Protein AF-Q9CU20-F1 (afdb_monomer_lite)

Foldseek 3Di:
DDDDDDDDDDDDDDDDDDDDDPDDPDDDDDPDPDPDDDPAPPCNCVVVDDADDDDDLVVVLVVVLVVCVVVDDPVVSVVSNVVSVCLNVPVVVVVVVVLVVVCVVPVSHYSVPVVVVVVVVD

InterPro domains:
  IPR000542 Acyltransferase ChoActase/COT/CPT [PS00439] (49-64)
  IPR000542 Acyltransferase ChoActase/COT/CPT [PTHR22589] (33-122)
  IPR039551 Choline/Carnitine o-acyltransferase, domain 1 and 2 [PF00755] (52-121)
  IPR042572 Carnitine o-acyltransferase, N-terminal [G3DSA:1.10.275.20] (32-122)

Radius of gyration: 28.27 Å; chains: 1; bounding box: 60×68×41 Å

Sequence (122 aa):
MMPRLLLRDWPRCPSLVLGAPSRPLSAVSGPAEYLQHSIVPTMHYQDSLPRLPIPKLEDTMKRYLSAQKPLLNDSQFRKTEVLCKDFENGIGKELHAHLLAQDKQNKHTSYISGPWFDMYLT

Secondary structure (DSSP, 8-state):
--PPP--PPPP------------------SS---S---SS-TTTTGGGPPPPPPPPHHHHHHHHHHHHTTTS-HHHHHHHHHHHHHHHHTHHHHHHHHHHHHHHH-TTS-TTHHHHHHHHH-

Organism: Mus musculus (NCBI:txid10090)

pLDDT: mean 84.51, std 22.46, range [37.5, 98.88]

Structure (mmCIF, N/CA/C/O backbone):
data_AF-Q9CU20-F1
#
_entry.id   AF-Q9CU20-F1
#
loop_
_atom_site.group_PDB
_atom_site.id
_atom_site.type_symbol
_atom_site.label_atom_id
_atom_site.label_alt_id
_atom_site.label_comp_id
_atom_site.label_asym_id
_atom_site.label_entity_id
_atom_site.label_seq_id
_atom_site.pdbx_PDB_ins_code
_atom_site.Cartn_x
_atom_site.Cartn_y
_atom_site.Cartn_z
_atom_site.occupancy
_atom_site.B_iso_or_equiv
_atom_site.auth_seq_id
_atom_site.auth_comp_id
_atom_site.auth_asym_id
_atom_site.auth_atom_id
_atom_site.pdbx_PDB_model_num
ATOM 1 N N . MET A 1 1 ? -13.143 -56.208 3.937 1.00 46.19 1 MET A N 1
ATOM 2 C CA . MET A 1 1 ? -12.295 -56.346 2.735 1.00 46.19 1 MET A CA 1
ATOM 3 C C . MET A 1 1 ? -11.887 -54.959 2.267 1.00 46.19 1 MET A C 1
ATOM 5 O O . MET A 1 1 ? -12.730 -54.265 1.731 1.00 46.19 1 MET A O 1
ATOM 9 N N . MET A 1 2 ? -10.644 -54.558 2.541 1.00 37.50 2 MET A N 1
ATOM 10 C CA . MET A 1 2 ? -9.921 -53.407 1.972 1.00 37.50 2 MET A CA 1
ATOM 11 C C . MET A 1 2 ? -8.427 -53.784 2.012 1.00 37.50 2 MET A C 1
ATOM 13 O O . MET A 1 2 ? -8.002 -54.339 3.031 1.00 37.50 2 MET A O 1
ATOM 17 N N . PRO A 1 3 ? -7.637 -53.583 0.943 1.00 44.41 3 PRO A N 1
ATOM 18 C CA . PRO A 1 3 ? -6.261 -54.065 0.897 1.00 44.41 3 PRO A CA 1
ATOM 19 C C . PRO A 1 3 ? -5.317 -53.131 1.671 1.00 44.41 3 PRO A C 1
ATOM 21 O O . PRO A 1 3 ? -5.335 -51.914 1.497 1.00 44.41 3 PRO A O 1
ATOM 24 N N . ARG A 1 4 ? -4.470 -53.722 2.526 1.00 44.19 4 ARG A N 1
ATOM 25 C CA . ARG A 1 4 ? -3.318 -53.062 3.160 1.00 44.19 4 ARG A CA 1
ATOM 26 C C . ARG A 1 4 ? -2.284 -52.727 2.083 1.00 44.19 4 ARG A C 1
ATOM 28 O O . ARG A 1 4 ? -1.767 -53.629 1.430 1.00 44.19 4 ARG A O 1
ATOM 35 N N . LEU A 1 5 ? -1.961 -51.446 1.934 1.00 51.81 5 LEU A N 1
ATOM 36 C CA . LEU A 1 5 ? -0.816 -50.991 1.150 1.00 51.81 5 LEU A CA 1
ATOM 37 C C . LEU A 1 5 ? 0.481 -51.436 1.839 1.00 51.81 5 LEU A C 1
ATOM 39 O O . LEU A 1 5 ? 0.680 -51.203 3.032 1.00 51.81 5 LEU A O 1
ATOM 43 N N . LEU A 1 6 ? 1.334 -52.113 1.073 1.00 49.84 6 LEU A N 1
ATOM 44 C CA . LEU A 1 6 ? 2.658 -52.565 1.482 1.00 49.84 6 LEU A CA 1
ATOM 45 C C . LEU A 1 6 ? 3.579 -51.354 1.667 1.00 49.84 6 LEU A C 1
ATOM 47 O O . LEU A 1 6 ? 3.903 -50.652 0.709 1.00 49.84 6 LEU A O 1
ATOM 51 N N . LEU A 1 7 ? 4.002 -51.141 2.911 1.00 42.06 7 LEU A N 1
ATOM 52 C CA . LEU A 1 7 ? 5.127 -50.289 3.268 1.00 42.06 7 LEU A CA 1
ATOM 53 C C . LEU A 1 7 ? 6.378 -50.918 2.632 1.00 42.06 7 LEU A C 1
ATOM 55 O O . LEU A 1 7 ? 6.781 -52.012 3.015 1.00 42.06 7 LEU A O 1
ATOM 59 N N . ARG A 1 8 ? 6.939 -50.288 1.597 1.00 42.53 8 ARG A N 1
ATOM 60 C CA . ARG A 1 8 ? 8.210 -50.727 1.014 1.00 42.53 8 ARG A CA 1
ATOM 61 C C . ARG A 1 8 ? 9.341 -50.304 1.945 1.00 42.53 8 ARG A C 1
ATOM 63 O O . ARG A 1 8 ? 9.526 -49.113 2.185 1.00 42.53 8 ARG A O 1
ATOM 70 N N . ASP A 1 9 ? 10.065 -51.291 2.453 1.00 40.44 9 ASP A N 1
ATOM 71 C CA . ASP A 1 9 ? 11.256 -51.120 3.273 1.00 40.44 9 ASP A CA 1
ATOM 72 C C . ASP A 1 9 ? 12.336 -50.316 2.535 1.00 40.44 9 ASP A C 1
ATOM 74 O O . ASP A 1 9 ? 12.750 -50.648 1.422 1.00 40.44 9 ASP A O 1
ATOM 78 N N . TRP A 1 10 ? 12.800 -49.246 3.179 1.00 38.22 10 TRP A N 1
ATOM 79 C CA . TRP A 1 10 ? 14.008 -48.518 2.800 1.00 38.22 10 TRP A CA 1
ATOM 80 C C . TRP A 1 10 ? 15.232 -49.318 3.274 1.00 38.22 10 TRP A C 1
ATOM 82 O O . TRP A 1 10 ? 15.262 -49.722 4.443 1.00 38.22 10 TRP A O 1
ATOM 92 N N . PRO A 1 11 ? 16.254 -49.570 2.439 1.00 43.31 11 PRO A N 1
ATOM 93 C CA . PRO A 1 11 ? 17.409 -50.340 2.878 1.00 43.31 11 PRO A CA 1
ATOM 94 C C . PRO A 1 11 ? 18.182 -49.578 3.965 1.00 43.31 11 PRO A C 1
ATOM 96 O O . PRO A 1 11 ? 18.562 -48.419 3.796 1.00 43.31 11 PRO A O 1
ATOM 99 N N . ARG A 1 12 ? 18.419 -50.249 5.099 1.00 41.88 12 ARG A N 1
ATOM 100 C CA . ARG A 1 12 ? 19.328 -49.784 6.156 1.00 41.88 12 ARG A CA 1
ATOM 101 C C . ARG A 1 12 ? 20.727 -49.595 5.572 1.00 41.88 12 ARG A C 1
ATOM 103 O O . ARG A 1 12 ? 21.376 -50.573 5.211 1.00 41.88 12 ARG A O 1
ATOM 110 N N . CYS A 1 13 ? 21.213 -48.359 5.548 1.00 41.66 13 CYS A N 1
ATOM 111 C CA . CYS A 1 13 ? 22.636 -48.090 5.370 1.00 41.66 13 CYS A CA 1
ATOM 112 C C . CYS A 1 13 ? 23.397 -48.531 6.637 1.00 41.66 13 CYS A C 1
ATOM 114 O O . CYS A 1 13 ? 22.961 -48.193 7.742 1.00 41.66 13 CYS A O 1
ATOM 116 N N . PRO A 1 14 ? 24.524 -49.255 6.524 1.00 40.34 14 PRO A N 1
ATOM 117 C CA . PRO A 1 14 ? 25.375 -49.534 7.668 1.00 40.34 14 PRO A CA 1
ATOM 118 C C . PRO A 1 14 ? 26.071 -48.249 8.124 1.00 40.34 14 PRO A C 1
ATOM 120 O O . PRO A 1 14 ? 26.741 -47.568 7.349 1.00 40.34 14 PRO A O 1
ATOM 123 N N . SER A 1 15 ? 25.915 -47.928 9.403 1.00 47.91 15 SER A N 1
ATOM 124 C CA . SER A 1 15 ? 26.654 -46.882 10.100 1.00 47.91 15 SER A CA 1
ATOM 125 C C . SER A 1 15 ? 28.138 -47.252 10.193 1.00 47.91 15 SER A C 1
ATOM 127 O O . SER A 1 15 ? 28.513 -48.100 11.002 1.00 47.91 15 SER A O 1
ATOM 129 N N . LEU A 1 16 ? 28.977 -46.601 9.387 1.00 42.19 16 LEU A N 1
ATOM 130 C CA . LEU A 1 16 ? 30.426 -46.552 9.576 1.00 42.19 16 LEU A CA 1
ATOM 131 C C . LEU A 1 16 ? 30.794 -45.178 10.140 1.00 42.19 16 LEU A C 1
ATOM 133 O O . LEU A 1 16 ? 30.724 -44.163 9.452 1.00 42.19 16 LEU A O 1
ATOM 137 N N . VAL A 1 17 ? 31.164 -45.162 11.419 1.00 49.47 17 VAL A N 1
ATOM 138 C CA . VAL A 1 17 ? 31.822 -44.027 12.069 1.00 49.47 17 VAL A CA 1
ATOM 139 C C . VAL A 1 17 ? 33.255 -43.977 11.542 1.00 49.47 17 VAL A C 1
ATOM 141 O O . VAL A 1 17 ? 34.054 -44.846 11.875 1.00 49.47 17 VAL A O 1
ATOM 144 N N . LEU A 1 18 ? 33.584 -42.984 10.718 1.00 40.62 18 LEU A N 1
ATOM 145 C CA . LEU A 1 18 ? 34.952 -42.662 10.301 1.00 40.62 18 LEU A CA 1
ATOM 146 C C . LEU A 1 18 ? 35.084 -41.134 10.241 1.00 40.62 18 LEU A C 1
ATOM 148 O O . LEU A 1 18 ? 34.202 -40.449 9.729 1.00 40.62 18 LEU A O 1
ATOM 152 N N . GLY A 1 19 ? 36.141 -40.630 10.882 1.00 41.62 19 GLY A N 1
ATOM 153 C CA . GLY A 1 19 ? 36.326 -39.242 11.306 1.00 41.62 19 GLY A CA 1
ATOM 154 C C . GLY A 1 19 ? 36.167 -38.167 10.230 1.00 41.62 19 GLY A C 1
ATOM 155 O O . GLY A 1 19 ? 36.322 -38.407 9.035 1.00 41.62 19 GLY A O 1
ATOM 156 N N . ALA A 1 20 ? 35.876 -36.952 10.699 1.00 55.12 20 ALA A N 1
ATOM 157 C CA . ALA A 1 20 ? 35.801 -35.755 9.875 1.00 55.12 20 ALA A CA 1
ATOM 158 C C . ALA A 1 20 ? 37.113 -35.566 9.090 1.00 55.12 20 ALA A C 1
ATOM 160 O O . ALA A 1 20 ? 38.170 -35.431 9.712 1.00 55.12 20 ALA A O 1
ATOM 161 N N . PRO A 1 21 ? 37.088 -35.532 7.747 1.00 45.16 21 PRO A N 1
ATOM 162 C CA . PRO A 1 21 ? 38.276 -35.200 6.991 1.00 45.16 21 PRO A CA 1
ATOM 163 C C . PRO A 1 21 ? 38.478 -33.684 7.052 1.00 45.16 21 PRO A C 1
ATOM 165 O O . PRO A 1 21 ? 37.739 -32.908 6.443 1.00 45.16 21 PRO A O 1
ATOM 168 N N . SER A 1 22 ? 39.505 -33.265 7.788 1.00 53.59 22 SER A N 1
ATOM 169 C CA . SER A 1 22 ? 40.151 -31.963 7.630 1.00 53.59 22 SER A CA 1
ATOM 170 C C . SER A 1 22 ? 40.530 -31.816 6.157 1.00 53.59 22 SER A C 1
ATOM 172 O O . SER A 1 22 ? 41.400 -32.535 5.670 1.00 53.59 22 SER A O 1
ATOM 174 N N . ARG A 1 23 ? 39.830 -30.954 5.416 1.00 53.31 23 ARG A N 1
ATOM 175 C CA . ARG A 1 23 ? 40.028 -30.797 3.971 1.00 53.31 23 ARG A CA 1
ATOM 176 C C . ARG A 1 23 ? 41.400 -30.145 3.729 1.00 53.31 23 ARG A C 1
ATOM 178 O O . ARG A 1 23 ? 41.569 -28.991 4.122 1.00 53.31 23 ARG A O 1
ATOM 185 N N . PRO A 1 24 ? 42.381 -30.830 3.112 1.00 44.59 24 PRO A N 1
ATOM 186 C CA . PRO A 1 24 ? 43.638 -30.190 2.768 1.00 44.59 24 PRO A CA 1
ATOM 187 C C . PRO A 1 24 ? 43.395 -29.276 1.564 1.00 44.59 24 PRO A C 1
ATOM 189 O O . PRO A 1 24 ? 42.887 -29.721 0.534 1.00 44.59 24 PRO A O 1
ATOM 192 N N . LEU A 1 25 ? 43.745 -27.991 1.688 1.00 53.28 25 LEU A N 1
ATOM 193 C CA . LEU A 1 25 ? 43.953 -27.135 0.522 1.00 53.28 25 LEU A CA 1
ATOM 194 C C . LEU A 1 25 ? 45.157 -27.705 -0.232 1.00 53.28 25 LEU A C 1
ATOM 196 O O . LEU A 1 25 ? 46.295 -27.591 0.218 1.00 53.28 25 LEU A O 1
ATOM 200 N N . SER A 1 26 ? 44.925 -28.368 -1.357 1.00 49.81 26 SER A N 1
ATOM 201 C CA . SER A 1 26 ? 45.992 -28.735 -2.283 1.00 49.81 26 SER A CA 1
ATOM 202 C C . SER A 1 26 ? 45.502 -28.555 -3.707 1.00 49.81 26 SER A C 1
ATOM 204 O O . SER A 1 26 ? 44.419 -29.002 -4.075 1.00 49.81 26 SER A O 1
ATOM 206 N N . ALA A 1 27 ? 46.324 -27.815 -4.444 1.00 53.78 27 ALA A N 1
ATOM 207 C CA . ALA A 1 27 ? 46.109 -27.307 -5.781 1.00 53.78 27 ALA A CA 1
ATOM 208 C C . ALA A 1 27 ? 45.718 -28.410 -6.772 1.00 53.78 27 ALA A C 1
ATOM 210 O O . ALA A 1 27 ? 46.459 -29.378 -6.949 1.00 53.78 27 ALA A O 1
ATOM 211 N N . VAL A 1 28 ? 44.599 -28.215 -7.473 1.00 49.66 28 VAL A N 1
ATOM 212 C CA . VAL A 1 28 ? 44.307 -28.928 -8.715 1.00 49.66 28 VAL A CA 1
ATOM 213 C C . VAL A 1 28 ? 44.108 -27.890 -9.815 1.00 49.66 28 VAL A C 1
ATOM 215 O O . VAL A 1 28 ? 43.231 -27.037 -9.757 1.00 49.66 28 VAL A O 1
ATOM 218 N N . SER A 1 29 ? 44.999 -27.930 -10.799 1.00 59.28 29 SER A N 1
ATOM 219 C CA . SER A 1 29 ? 44.906 -27.148 -12.027 1.00 59.28 29 SER A CA 1
ATOM 220 C C . SER A 1 29 ? 43.939 -27.863 -12.976 1.00 59.28 29 SER A C 1
ATOM 222 O O . SER A 1 29 ? 44.242 -28.956 -13.453 1.00 59.28 29 SER A O 1
ATOM 224 N N . GLY A 1 30 ? 42.760 -27.279 -13.206 1.00 56.97 30 GLY A N 1
ATOM 225 C CA . GLY A 1 30 ? 41.725 -27.733 -14.144 1.00 56.97 30 GLY A CA 1
ATOM 226 C C . GLY A 1 30 ? 40.645 -26.651 -14.308 1.00 56.97 30 GLY A C 1
ATOM 227 O O . GLY A 1 30 ? 40.507 -25.812 -13.417 1.00 56.97 30 GLY A O 1
ATOM 228 N N . PRO A 1 31 ? 39.908 -26.581 -15.436 1.00 55.25 31 PRO A N 1
ATOM 229 C CA . PRO A 1 31 ? 38.994 -25.473 -15.665 1.00 55.25 31 PRO A CA 1
ATOM 230 C C . PRO A 1 31 ? 37.782 -25.591 -14.729 1.00 55.25 31 PRO A C 1
ATOM 232 O O . PRO A 1 31 ? 37.082 -26.600 -14.751 1.00 55.25 31 PRO A O 1
ATOM 235 N N . ALA A 1 32 ? 37.548 -24.509 -13.975 1.00 60.41 32 ALA A N 1
ATOM 236 C CA . ALA A 1 32 ? 36.348 -24.170 -13.204 1.00 60.41 32 ALA A CA 1
ATOM 237 C C . ALA A 1 32 ? 36.151 -24.852 -11.826 1.00 60.41 32 ALA A C 1
ATOM 239 O O . ALA A 1 32 ? 35.365 -25.781 -11.658 1.00 60.41 32 ALA A O 1
ATOM 240 N N . GLU A 1 33 ? 36.788 -24.290 -10.793 1.00 83.38 33 GLU A N 1
ATOM 241 C CA . GLU A 1 33 ? 36.485 -24.533 -9.372 1.00 83.38 33 GLU A CA 1
ATOM 242 C C . GLU A 1 33 ? 35.117 -23.932 -8.961 1.00 83.38 33 GLU A C 1
ATOM 244 O O . GLU A 1 33 ? 35.050 -22.959 -8.211 1.00 83.38 33 GLU A O 1
ATOM 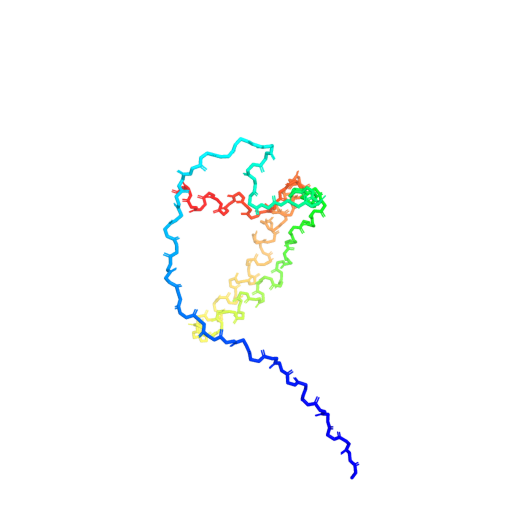249 N N . TYR A 1 34 ? 33.995 -24.482 -9.439 1.00 86.94 34 TYR A N 1
ATOM 250 C CA . TYR A 1 34 ? 32.659 -24.051 -9.000 1.00 86.94 34 TYR A CA 1
ATOM 251 C C . TYR A 1 34 ? 31.969 -25.093 -8.115 1.00 86.94 34 TYR A C 1
ATOM 253 O O . TYR A 1 34 ? 31.967 -26.289 -8.402 1.00 86.94 34 TYR A O 1
ATOM 261 N N . LEU A 1 35 ? 31.322 -24.624 -7.040 1.00 93.12 35 LEU A N 1
ATOM 262 C CA . LEU A 1 35 ? 30.494 -25.464 -6.162 1.00 93.12 35 LEU A CA 1
ATOM 263 C C . LEU A 1 35 ? 29.208 -25.945 -6.851 1.00 93.12 35 LEU A C 1
ATOM 265 O O . LEU A 1 35 ? 28.653 -26.973 -6.468 1.00 93.12 35 LEU A O 1
ATOM 269 N N . GLN A 1 36 ? 28.712 -25.196 -7.838 1.00 92.38 36 GLN A N 1
ATOM 270 C CA . GLN A 1 36 ? 27.466 -25.480 -8.542 1.00 92.38 36 GLN A CA 1
ATOM 271 C C . GLN A 1 36 ? 27.596 -25.163 -10.032 1.00 92.38 36 GLN A C 1
ATOM 273 O O . GLN A 1 36 ? 28.210 -24.170 -10.412 1.00 92.38 36 GLN A O 1
ATOM 278 N N . HIS A 1 37 ? 26.963 -25.997 -10.857 1.00 92.62 37 HIS A N 1
ATOM 279 C CA . HIS A 1 37 ? 26.967 -25.899 -12.316 1.00 92.62 37 HIS A CA 1
ATOM 280 C C . HIS A 1 37 ? 25.520 -25.859 -12.820 1.00 92.62 37 HIS A C 1
ATOM 282 O O . HIS A 1 37 ? 24.980 -26.861 -13.288 1.00 92.62 37 HIS A O 1
ATOM 288 N N . SER A 1 38 ? 24.853 -24.716 -12.641 1.00 95.44 38 SER A N 1
ATOM 289 C CA . SER A 1 38 ? 23.472 -24.547 -13.101 1.00 95.44 38 SER A CA 1
ATOM 290 C C . SER A 1 38 ? 23.417 -24.499 -14.627 1.00 95.44 38 SER A C 1
ATOM 292 O O . SER A 1 38 ? 24.135 -23.722 -15.253 1.00 95.44 38 SER A O 1
ATOM 294 N N . ILE A 1 39 ? 22.529 -25.299 -15.221 1.00 97.38 39 ILE A N 1
ATOM 295 C CA . ILE A 1 39 ? 22.255 -25.270 -16.667 1.00 97.38 39 ILE A CA 1
ATOM 296 C C . ILE A 1 39 ? 21.510 -23.996 -17.090 1.00 97.38 39 ILE A C 1
ATOM 298 O O . ILE A 1 39 ? 21.627 -23.555 -18.229 1.00 97.38 39 ILE A O 1
ATOM 302 N N . VAL A 1 40 ? 20.745 -23.402 -16.169 1.00 97.31 40 VAL A N 1
ATOM 303 C CA . VAL A 1 40 ? 20.044 -22.132 -16.369 1.00 97.31 40 VAL A CA 1
ATOM 304 C C . VAL A 1 40 ? 20.876 -21.023 -15.720 1.00 97.31 40 VAL A C 1
ATOM 306 O O . VAL A 1 40 ? 21.275 -21.190 -14.562 1.00 97.31 40 VAL A O 1
ATOM 309 N N . PRO A 1 41 ? 21.133 -19.889 -16.396 1.00 98.19 41 PRO A N 1
ATOM 310 C CA . PRO A 1 41 ? 21.830 -18.766 -15.777 1.00 98.19 41 PRO A CA 1
ATOM 311 C C . PRO A 1 41 ? 21.154 -18.338 -14.468 1.00 98.19 41 PRO A C 1
ATOM 313 O O . PRO A 1 41 ? 19.932 -18.224 -14.412 1.00 98.19 41 PRO A O 1
ATOM 316 N N . THR A 1 42 ? 21.930 -18.049 -13.422 1.00 97.69 42 THR A N 1
ATOM 317 C CA . THR A 1 42 ? 21.397 -17.709 -12.087 1.00 97.69 42 THR A CA 1
ATOM 318 C C . THR A 1 42 ? 20.370 -16.570 -12.117 1.00 97.69 42 THR A C 1
ATOM 320 O O . THR A 1 42 ? 19.392 -16.592 -11.375 1.00 97.69 42 THR A O 1
ATOM 323 N N . MET A 1 43 ? 20.554 -15.596 -13.013 1.00 98.31 43 MET A N 1
ATOM 324 C CA . MET A 1 43 ? 19.688 -14.418 -13.143 1.00 98.31 43 MET A CA 1
ATOM 325 C C . MET A 1 43 ? 18.626 -14.548 -14.246 1.00 98.31 43 MET A C 1
ATOM 327 O O . MET A 1 43 ? 17.950 -13.574 -14.553 1.00 98.31 43 MET A O 1
ATOM 331 N N . HIS A 1 44 ? 18.449 -15.735 -14.837 1.00 98.38 44 HIS A N 1
ATOM 332 C CA . HIS A 1 44 ? 17.623 -15.935 -16.035 1.00 98.38 44 HIS A CA 1
ATOM 333 C C . HIS A 1 44 ? 16.181 -15.416 -15.909 1.00 98.38 44 HIS A C 1
ATOM 335 O O . HIS A 1 44 ? 15.640 -14.882 -16.869 1.00 98.38 44 HIS A O 1
ATOM 341 N N . TYR A 1 45 ? 15.562 -15.543 -14.733 1.00 98.38 45 TYR A N 1
ATOM 342 C CA . TYR A 1 45 ? 14.163 -15.151 -14.525 1.00 98.38 45 TYR A CA 1
ATOM 343 C C . TYR A 1 45 ? 13.969 -13.725 -14.003 1.00 98.38 45 TYR A C 1
ATOM 345 O O . TYR A 1 45 ? 12.822 -13.299 -13.875 1.00 98.38 45 TYR A O 1
ATOM 353 N N . GLN A 1 46 ? 15.043 -12.990 -13.698 1.00 98.38 46 GLN A N 1
ATOM 354 C CA . GLN A 1 46 ? 14.955 -11.698 -13.004 1.00 98.38 46 GLN A CA 1
ATOM 355 C C . GLN A 1 46 ? 14.126 -10.675 -13.788 1.00 98.38 46 GLN A C 1
ATOM 357 O O . GLN A 1 46 ? 13.235 -10.051 -13.218 1.00 98.38 46 GLN A O 1
ATOM 362 N N . ASP A 1 47 ? 14.325 -10.599 -15.104 1.00 97.56 47 ASP A N 1
ATOM 363 C CA . ASP A 1 47 ? 13.596 -9.670 -15.981 1.00 97.56 47 ASP A CA 1
ATOM 364 C C . ASP A 1 47 ? 12.101 -10.010 -16.117 1.00 97.56 47 ASP A C 1
ATOM 366 O O . ASP A 1 47 ? 11.290 -9.162 -16.486 1.00 97.56 47 ASP A O 1
ATOM 370 N N . SER A 1 48 ? 11.727 -11.259 -15.820 1.00 97.81 48 SER A N 1
ATOM 371 C CA . SER A 1 48 ? 10.354 -11.770 -15.932 1.00 97.81 48 SER A CA 1
ATOM 372 C C . SER A 1 48 ? 9.590 -11.794 -14.606 1.00 97.81 48 SER A C 1
ATOM 374 O O . SER A 1 48 ? 8.441 -12.242 -14.569 1.00 97.81 48 SER A O 1
ATOM 376 N N . LEU A 1 49 ? 10.210 -11.344 -13.510 1.00 98.44 49 LEU A N 1
ATOM 377 C CA . LEU A 1 49 ? 9.557 -11.342 -12.207 1.00 98.44 49 LEU A CA 1
ATOM 378 C C . LEU A 1 49 ? 8.305 -10.450 -12.226 1.00 98.44 49 LEU A C 1
ATOM 380 O O . LEU A 1 49 ? 8.338 -9.326 -12.738 1.00 98.44 49 LEU A O 1
ATOM 384 N N . PRO A 1 50 ? 7.184 -10.920 -11.652 1.00 98.25 50 PRO A N 1
ATOM 385 C CA . PRO A 1 50 ? 5.990 -10.105 -11.548 1.00 98.25 50 PRO A CA 1
ATOM 386 C C . PRO A 1 50 ? 6.227 -8.941 -10.587 1.00 98.25 50 PRO A C 1
ATOM 388 O O . PRO A 1 50 ? 6.967 -9.036 -9.606 1.00 98.25 50 PRO A O 1
ATOM 391 N N . ARG A 1 51 ? 5.531 -7.836 -10.844 1.00 98.00 51 ARG A N 1
ATOM 392 C CA . ARG A 1 51 ? 5.582 -6.661 -9.974 1.00 98.00 51 ARG A CA 1
ATOM 393 C C . ARG A 1 51 ? 4.884 -6.958 -8.650 1.00 98.00 51 ARG A C 1
ATOM 395 O O . ARG A 1 51 ? 3.834 -7.603 -8.630 1.00 98.00 51 ARG A O 1
ATOM 402 N N . LEU A 1 52 ? 5.434 -6.435 -7.558 1.00 98.50 52 LEU A N 1
ATOM 403 C CA . LEU A 1 52 ? 4.808 -6.537 -6.244 1.00 98.50 52 LEU A CA 1
ATOM 404 C C . LEU A 1 52 ? 3.517 -5.693 -6.225 1.00 98.50 52 LEU A C 1
ATOM 406 O O . LEU A 1 52 ? 3.591 -4.485 -6.462 1.00 98.50 52 LEU A O 1
ATOM 410 N N . PRO A 1 53 ? 2.339 -6.285 -5.959 1.00 98.19 53 PRO A N 1
ATOM 411 C CA . PRO A 1 53 ? 1.090 -5.539 -5.976 1.00 98.19 53 PRO A CA 1
ATOM 412 C C . PRO A 1 53 ? 0.960 -4.635 -4.748 1.00 98.19 53 PRO A C 1
ATOM 414 O O . PRO A 1 53 ? 1.275 -5.032 -3.627 1.00 98.19 53 PRO A O 1
ATOM 417 N N . ILE A 1 54 ? 0.406 -3.441 -4.958 1.00 98.69 54 ILE A N 1
ATOM 418 C CA . ILE A 1 54 ? -0.039 -2.563 -3.874 1.00 98.69 54 ILE A CA 1
ATOM 419 C C . ILE A 1 54 ? -1.491 -2.946 -3.530 1.00 98.69 54 ILE A C 1
ATOM 421 O O . ILE A 1 54 ? -2.345 -2.921 -4.422 1.00 98.69 54 ILE A O 1
ATOM 425 N N . PRO A 1 55 ? -1.801 -3.320 -2.275 1.00 98.62 55 PRO A N 1
ATOM 426 C CA . PRO A 1 55 ? -3.160 -3.671 -1.870 1.00 98.62 55 PRO A CA 1
ATOM 427 C C . PRO A 1 55 ? -4.080 -2.450 -1.920 1.00 98.62 55 PRO A C 1
ATOM 429 O O . PRO A 1 55 ? -3.634 -1.317 -1.751 1.00 98.62 55 PRO A O 1
ATOM 432 N N . LYS A 1 56 ? -5.386 -2.675 -2.080 1.00 98.62 56 LYS A N 1
ATOM 433 C CA . LYS A 1 56 ? -6.365 -1.592 -1.954 1.00 98.62 56 LYS A CA 1
ATOM 434 C C . LYS A 1 56 ? -6.295 -0.961 -0.561 1.00 98.62 56 LYS A C 1
ATOM 436 O O . LYS A 1 56 ? -6.101 -1.662 0.439 1.00 98.62 56 LYS A O 1
ATOM 441 N N . LEU A 1 57 ? -6.525 0.350 -0.496 1.00 98.69 57 LEU A N 1
ATOM 442 C CA . LEU A 1 57 ? -6.559 1.077 0.773 1.00 98.69 57 LEU A CA 1
ATOM 443 C C . LEU A 1 57 ? -7.615 0.498 1.732 1.00 98.69 57 LEU A C 1
ATOM 445 O O . LEU A 1 57 ? -7.286 0.221 2.883 1.00 98.69 57 LEU A O 1
ATOM 449 N N . GLU A 1 58 ? -8.819 0.198 1.231 1.00 98.50 58 GLU A N 1
ATOM 450 C CA . GLU A 1 58 ? -9.908 -0.414 2.013 1.00 98.50 58 GLU A CA 1
ATOM 451 C C . GLU A 1 58 ? -9.494 -1.732 2.691 1.00 98.50 58 GLU A C 1
ATOM 453 O O . GLU A 1 58 ? -9.742 -1.955 3.877 1.00 98.50 58 GLU A O 1
ATOM 458 N N . ASP A 1 59 ? -8.817 -2.614 1.955 1.00 98.75 59 ASP A N 1
ATOM 459 C CA . ASP A 1 59 ? -8.402 -3.922 2.461 1.00 98.75 59 ASP A CA 1
ATOM 460 C C . ASP A 1 59 ? -7.276 -3.776 3.483 1.00 98.75 59 ASP A C 1
ATOM 462 O O . ASP A 1 59 ? -7.222 -4.516 4.467 1.00 98.75 59 ASP A O 1
ATOM 466 N N . THR A 1 60 ? -6.401 -2.790 3.279 1.00 98.69 60 THR A N 1
ATOM 467 C CA . THR A 1 60 ? -5.328 -2.450 4.217 1.00 98.69 60 THR A CA 1
ATOM 468 C C . THR A 1 60 ? -5.904 -1.944 5.538 1.00 98.69 60 THR A C 1
ATOM 470 O O . THR A 1 60 ? -5.499 -2.426 6.596 1.00 98.69 60 THR A O 1
ATOM 473 N N . MET A 1 61 ? -6.902 -1.053 5.500 1.00 98.75 61 MET A N 1
ATOM 474 C CA . MET A 1 61 ? -7.573 -0.551 6.706 1.00 98.75 61 MET A CA 1
ATOM 475 C C . MET A 1 61 ? -8.314 -1.664 7.456 1.00 98.75 61 MET A C 1
ATOM 477 O O . MET A 1 61 ? -8.159 -1.799 8.671 1.00 98.75 61 MET A O 1
ATOM 481 N N . LYS A 1 62 ? -9.046 -2.532 6.742 1.00 98.69 62 LYS A N 1
ATOM 482 C CA . LYS A 1 62 ? -9.735 -3.693 7.338 1.00 98.69 62 LYS A CA 1
ATOM 483 C C . LYS A 1 62 ? -8.759 -4.648 8.032 1.00 98.69 62 LYS A C 1
ATOM 485 O O . LYS A 1 62 ? -9.017 -5.092 9.155 1.00 98.69 62 LYS A O 1
ATOM 490 N N . ARG A 1 63 ? -7.630 -4.968 7.388 1.00 98.88 63 ARG A N 1
ATOM 491 C CA . ARG A 1 63 ? -6.592 -5.844 7.962 1.00 98.88 63 ARG A CA 1
ATOM 492 C C . ARG A 1 63 ? -5.917 -5.203 9.170 1.00 98.88 63 ARG A C 1
ATOM 494 O O . ARG A 1 63 ? -5.724 -5.887 10.171 1.00 98.88 63 ARG A O 1
ATOM 501 N N . TYR A 1 64 ? -5.628 -3.903 9.104 1.00 98.81 64 TYR A N 1
ATOM 502 C CA . TYR A 1 64 ? -5.076 -3.149 10.227 1.00 98.81 64 TYR A CA 1
ATOM 503 C C . TYR A 1 64 ? -6.007 -3.189 11.445 1.00 98.81 64 TYR A C 1
ATOM 505 O O . TYR A 1 64 ? -5.586 -3.604 12.521 1.00 98.81 64 TYR A O 1
ATOM 513 N N . LEU A 1 65 ? -7.293 -2.866 11.273 1.00 98.75 65 LEU A N 1
ATOM 514 C CA . LEU A 1 65 ? -8.271 -2.943 12.364 1.00 98.75 65 LEU A CA 1
ATOM 515 C C . LEU A 1 65 ? -8.403 -4.370 12.914 1.00 98.75 65 LEU A C 1
ATOM 517 O O . LEU A 1 65 ? -8.462 -4.563 14.125 1.00 98.75 65 LEU A O 1
ATOM 521 N N . SER A 1 66 ? -8.378 -5.387 12.050 1.00 98.69 66 SER A N 1
ATOM 522 C CA . SER A 1 66 ? -8.420 -6.789 12.490 1.00 98.69 66 SER A CA 1
ATOM 523 C C . SER A 1 66 ? -7.221 -7.156 13.373 1.00 98.69 66 SER A C 1
ATOM 525 O O . SER A 1 66 ? -7.397 -7.834 14.382 1.00 98.69 66 SER A O 1
ATOM 527 N N . ALA A 1 67 ? -6.023 -6.668 13.034 1.00 98.69 67 ALA A N 1
ATOM 528 C CA . ALA A 1 67 ? -4.809 -6.870 13.824 1.00 98.69 67 ALA A CA 1
ATOM 529 C C . ALA A 1 67 ? -4.818 -6.099 15.155 1.00 98.69 67 ALA A C 1
ATOM 531 O O . ALA A 1 67 ? -4.245 -6.569 16.133 1.00 98.69 67 ALA A O 1
ATOM 532 N N . GLN A 1 68 ? -5.490 -4.945 15.212 1.00 98.69 68 GLN A N 1
ATOM 533 C CA . GLN A 1 68 ? -5.601 -4.134 16.429 1.00 98.69 68 GLN A CA 1
ATOM 534 C C . GLN A 1 68 ? -6.647 -4.655 17.418 1.00 98.69 68 GLN A C 1
ATOM 536 O O . GLN A 1 68 ? -6.526 -4.447 18.623 1.00 98.69 68 GLN A O 1
ATOM 541 N N . LYS A 1 69 ? -7.676 -5.355 16.931 1.00 97.31 69 LYS A N 1
ATOM 542 C CA . LYS A 1 69 ? -8.788 -5.849 17.752 1.00 97.31 69 LYS A CA 1
ATOM 543 C C . LYS A 1 69 ? -8.375 -6.653 19.003 1.00 97.31 69 LYS A C 1
ATOM 545 O O . LYS A 1 69 ? -8.978 -6.410 20.041 1.00 97.31 69 LYS A O 1
ATOM 550 N N . PRO A 1 70 ? -7.388 -7.574 18.970 1.00 98.44 70 PRO A N 1
ATOM 551 C CA . PRO A 1 70 ? -6.947 -8.279 20.179 1.00 98.44 70 PRO A CA 1
ATOM 552 C C . PRO A 1 70 ? -6.044 -7.446 21.105 1.00 98.44 70 PRO A C 1
ATOM 554 O O . PRO A 1 70 ? -5.749 -7.890 22.210 1.00 98.44 70 PRO A O 1
ATOM 557 N N . LEU A 1 71 ? -5.571 -6.277 20.662 1.00 98.62 71 LEU A N 1
ATOM 558 C CA . LEU A 1 71 ? -4.602 -5.448 21.389 1.00 98.62 71 LEU A CA 1
ATOM 559 C C . LEU A 1 71 ? -5.264 -4.298 22.156 1.00 98.62 71 LEU A C 1
ATOM 561 O O . LEU A 1 71 ? -4.707 -3.805 23.135 1.00 98.62 71 LEU A O 1
ATOM 565 N N . LEU A 1 72 ? -6.434 -3.853 21.696 1.00 98.56 72 LEU A N 1
ATOM 566 C CA . LEU A 1 72 ? -7.109 -2.655 22.183 1.00 98.56 72 LEU A CA 1
ATOM 567 C C . LEU A 1 72 ? -8.378 -3.005 22.960 1.00 98.56 72 LEU A C 1
ATOM 569 O O . LEU A 1 72 ? -9.115 -3.916 22.594 1.00 98.56 72 LEU A O 1
ATOM 573 N N . ASN A 1 73 ? -8.683 -2.219 23.993 1.00 98.44 73 ASN A N 1
ATOM 574 C CA . ASN A 1 73 ? -10.016 -2.256 24.598 1.00 98.44 73 ASN A CA 1
ATOM 575 C C . ASN A 1 73 ? -11.056 -1.546 23.710 1.00 98.44 73 ASN A C 1
ATOM 577 O O . ASN A 1 73 ? -10.706 -0.791 22.802 1.00 98.44 73 ASN A O 1
ATOM 581 N N . ASP A 1 74 ? -12.344 -1.729 24.007 1.00 98.31 74 ASP A N 1
ATOM 582 C CA . ASP A 1 74 ? -13.447 -1.220 23.177 1.00 98.31 74 ASP A CA 1
ATOM 583 C C . ASP A 1 74 ? -13.398 0.295 22.925 1.00 98.31 74 ASP A C 1
ATOM 585 O O . ASP A 1 74 ? -13.682 0.757 21.819 1.00 98.31 74 ASP A O 1
ATOM 589 N N . SER A 1 75 ? -13.034 1.088 23.938 1.00 98.44 75 SER A N 1
ATOM 590 C CA . SER A 1 75 ? -12.952 2.550 23.815 1.00 98.44 75 SER A CA 1
ATOM 591 C C . SER A 1 75 ? -11.810 2.968 22.889 1.00 98.44 75 SER A C 1
ATOM 593 O O . SER A 1 75 ? -11.987 3.826 22.023 1.00 98.44 75 SER A O 1
ATOM 595 N N . GLN A 1 76 ? -10.644 2.332 23.031 1.00 98.69 76 GLN A N 1
ATOM 596 C CA . GLN A 1 76 ? -9.496 2.549 22.152 1.00 98.69 76 GLN A CA 1
ATOM 597 C C . GLN A 1 76 ? -9.807 2.106 20.722 1.00 98.69 76 GLN A C 1
ATOM 599 O O . GLN A 1 76 ? -9.589 2.876 19.792 1.00 98.69 76 GLN A O 1
ATOM 604 N N . PHE A 1 77 ? -10.390 0.918 20.551 1.00 98.75 77 PHE A N 1
ATOM 605 C CA . PHE A 1 77 ? -10.725 0.378 19.239 1.00 98.75 77 PHE A CA 1
ATOM 606 C C . PHE A 1 77 ? -11.707 1.275 18.477 1.00 98.75 77 PHE A C 1
ATOM 608 O O . PHE A 1 77 ? -11.469 1.578 17.312 1.00 98.75 77 PHE A O 1
ATOM 615 N N . ARG A 1 78 ? -12.766 1.776 19.133 1.00 98.69 78 ARG A N 1
ATOM 616 C CA . ARG A 1 78 ? -13.717 2.720 18.512 1.00 98.69 78 ARG A CA 1
ATOM 617 C C . ARG A 1 78 ? -13.036 4.003 18.041 1.00 98.69 78 ARG A C 1
ATOM 619 O O . ARG A 1 78 ? -13.335 4.486 16.954 1.00 98.69 78 ARG A O 1
ATOM 626 N N . LYS A 1 79 ? -12.105 4.548 18.832 1.00 98.69 79 LYS A N 1
ATOM 627 C CA . LYS A 1 79 ? -11.311 5.718 18.420 1.00 98.69 79 LYS A CA 1
ATOM 628 C C . LYS A 1 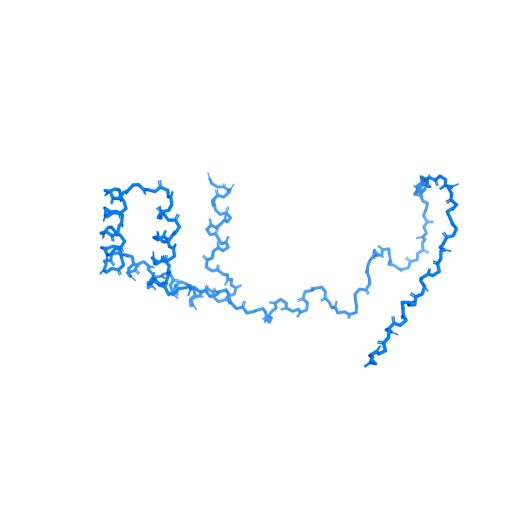79 ? -10.448 5.392 17.201 1.00 98.69 79 LYS A C 1
ATOM 630 O O . LYS A 1 79 ? -10.437 6.161 16.247 1.00 98.69 79 LYS A O 1
ATOM 635 N N . THR A 1 80 ? -9.769 4.246 17.207 1.00 98.75 80 THR A N 1
ATOM 636 C CA . THR A 1 80 ? -8.965 3.781 16.069 1.00 98.75 80 THR A CA 1
ATOM 637 C C . THR A 1 80 ? -9.815 3.572 14.816 1.00 98.75 80 THR A C 1
ATOM 639 O O . THR A 1 80 ? -9.382 3.941 13.732 1.00 98.75 80 THR A O 1
ATOM 642 N N . GLU A 1 81 ? -11.033 3.046 14.945 1.00 98.62 81 GLU A N 1
ATOM 643 C CA . GLU A 1 81 ? -11.949 2.860 13.817 1.00 98.62 81 GLU A CA 1
ATOM 644 C C . GLU A 1 81 ? -12.331 4.193 13.158 1.00 98.62 81 GLU A C 1
ATOM 646 O O . GLU A 1 81 ? -12.318 4.289 11.931 1.00 98.62 81 GLU A O 1
ATOM 651 N N . VAL A 1 82 ? -12.626 5.226 13.956 1.00 98.69 82 VAL A N 1
ATOM 652 C CA . VAL A 1 82 ? -12.902 6.579 13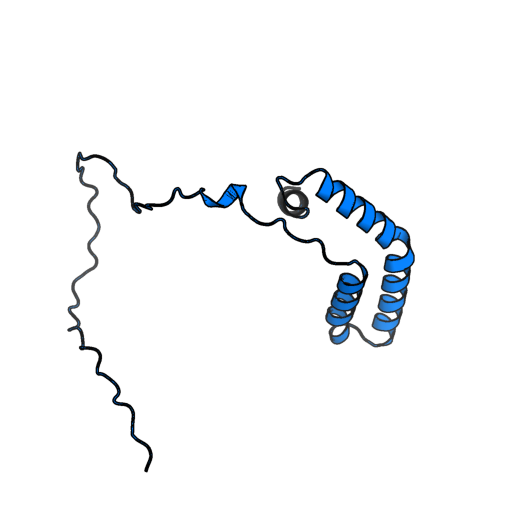.443 1.00 98.69 82 VAL A CA 1
ATOM 653 C C . VAL A 1 82 ? -11.683 7.126 12.701 1.00 98.69 82 VAL A C 1
ATOM 655 O O . VAL A 1 82 ? -11.811 7.531 11.552 1.00 98.69 82 VAL A O 1
ATOM 658 N N . LEU A 1 83 ? -10.487 7.027 13.294 1.00 98.69 83 LEU A N 1
ATOM 659 C CA . LEU A 1 83 ? -9.246 7.469 12.648 1.00 98.69 83 LEU A CA 1
ATOM 660 C C . LEU A 1 83 ? -8.978 6.740 11.325 1.00 98.69 83 LEU A C 1
ATOM 662 O O . LEU A 1 83 ? -8.564 7.367 10.354 1.00 98.69 83 LEU A O 1
ATOM 666 N N . CYS A 1 84 ? -9.227 5.429 11.259 1.00 98.56 84 CYS A N 1
ATOM 667 C CA . CYS A 1 84 ? -9.090 4.668 10.018 1.00 98.56 84 CYS A CA 1
ATOM 668 C C . CYS A 1 84 ? -10.081 5.134 8.948 1.00 98.56 84 CYS A C 1
ATOM 670 O O . CYS A 1 84 ? -9.684 5.274 7.795 1.00 98.56 84 CYS A O 1
ATOM 672 N N . LYS A 1 85 ? -11.340 5.411 9.315 1.00 98.62 85 LYS A N 1
ATOM 673 C CA . LYS A 1 85 ? -12.347 5.938 8.379 1.00 98.62 85 LYS A CA 1
ATOM 674 C C . LYS A 1 85 ? -11.983 7.333 7.880 1.00 98.62 85 LYS A C 1
ATOM 676 O O . LYS A 1 85 ? -12.103 7.588 6.683 1.00 98.62 85 LYS A O 1
ATOM 681 N N . ASP A 1 86 ? -11.519 8.209 8.762 1.00 98.69 86 ASP A N 1
ATOM 682 C CA . ASP A 1 86 ? -11.100 9.564 8.396 1.00 98.69 86 ASP A CA 1
ATOM 683 C C . ASP A 1 86 ? -9.855 9.531 7.499 1.00 98.69 86 ASP A C 1
ATOM 685 O O . ASP A 1 86 ? -9.778 10.254 6.508 1.00 98.69 86 ASP A O 1
ATOM 689 N N . PHE A 1 87 ? -8.901 8.638 7.784 1.00 98.81 87 PHE A N 1
ATOM 690 C CA . PHE A 1 87 ? -7.725 8.433 6.941 1.00 98.81 87 PHE A CA 1
ATOM 691 C C . PHE A 1 87 ? -8.100 7.876 5.562 1.00 98.81 87 PHE A C 1
ATOM 693 O O . PHE A 1 87 ? -7.650 8.407 4.549 1.00 98.81 87 PHE A O 1
ATOM 700 N N . GLU A 1 88 ? -8.946 6.843 5.509 1.00 98.44 88 GLU A N 1
ATOM 701 C CA . GLU A 1 88 ? -9.392 6.209 4.263 1.00 98.44 88 GLU A CA 1
ATOM 702 C C . GLU A 1 88 ? -10.147 7.179 3.346 1.00 98.44 88 GLU A C 1
ATOM 704 O O . GLU A 1 88 ? -9.965 7.142 2.129 1.00 98.44 88 GLU A O 1
ATOM 709 N N . ASN A 1 89 ? -10.968 8.062 3.922 1.00 97.94 89 ASN A N 1
ATOM 710 C CA . ASN A 1 89 ? -11.771 9.029 3.170 1.00 97.94 89 ASN A CA 1
ATOM 711 C C . ASN A 1 89 ? -11.089 10.393 2.976 1.00 97.94 89 ASN A C 1
ATOM 713 O O . ASN A 1 89 ? -11.581 11.203 2.191 1.00 97.94 89 ASN A O 1
ATOM 717 N N . GLY A 1 90 ? -9.977 10.644 3.667 1.00 98.12 90 GLY A N 1
ATOM 718 C CA . GLY A 1 90 ? -9.212 11.886 3.613 1.00 98.12 90 GLY A CA 1
ATOM 719 C C . GLY A 1 90 ? -7.814 11.683 3.034 1.00 98.12 90 GLY A C 1
ATOM 720 O O . GLY A 1 90 ? -7.640 11.134 1.945 1.00 98.12 90 GLY A O 1
ATOM 721 N N . ILE A 1 91 ? -6.800 12.120 3.786 1.00 98.56 91 ILE A N 1
ATOM 722 C CA . ILE A 1 91 ? -5.398 12.168 3.340 1.00 98.56 91 ILE A CA 1
ATOM 723 C C . ILE A 1 91 ? -4.840 10.806 2.899 1.00 98.56 91 ILE A C 1
ATOM 725 O O . ILE A 1 91 ? -4.016 10.737 1.989 1.00 98.56 91 ILE A O 1
ATOM 729 N N . GLY A 1 92 ? -5.305 9.700 3.484 1.00 98.69 92 GLY A N 1
ATOM 730 C CA . GLY A 1 92 ? -4.857 8.360 3.110 1.00 98.69 92 GLY A CA 1
ATOM 731 C C . GLY A 1 92 ? -5.196 8.003 1.665 1.00 98.69 92 GLY A C 1
ATOM 732 O O . GLY A 1 92 ? -4.400 7.342 0.997 1.00 98.69 92 GLY A O 1
ATOM 733 N N . LYS A 1 93 ? -6.326 8.495 1.143 1.00 98.56 93 LYS A N 1
ATOM 734 C CA . LYS A 1 93 ? -6.716 8.318 -0.262 1.00 98.56 93 LYS A CA 1
ATOM 735 C C . LYS A 1 93 ? -5.766 9.038 -1.214 1.00 98.56 93 LYS A C 1
ATOM 737 O O . LYS A 1 93 ? -5.373 8.466 -2.231 1.00 98.56 93 LYS A O 1
ATOM 742 N N . GLU A 1 94 ? -5.386 10.268 -0.880 1.00 98.75 94 GLU A N 1
ATOM 743 C CA . GLU A 1 94 ? -4.444 11.071 -1.666 1.00 98.75 94 GLU A CA 1
ATOM 744 C C . GLU A 1 94 ? -3.053 10.433 -1.657 1.00 98.75 94 GLU A C 1
ATOM 746 O O . GLU A 1 94 ? -2.479 10.176 -2.716 1.00 98.75 94 GLU A O 1
ATOM 751 N N . LEU A 1 95 ? -2.548 10.064 -0.475 1.00 98.81 95 LEU A N 1
ATOM 752 C CA . LEU A 1 95 ? -1.266 9.372 -0.329 1.00 98.81 95 LEU A CA 1
ATOM 753 C C . LEU A 1 95 ? -1.241 8.045 -1.097 1.00 98.81 95 LEU A C 1
ATOM 755 O O . LEU A 1 95 ? -0.258 7.739 -1.770 1.00 98.81 95 LEU A O 1
ATOM 759 N N . HIS A 1 96 ? -2.327 7.271 -1.055 1.00 98.75 96 HIS A N 1
ATOM 760 C CA . HIS A 1 96 ? -2.431 6.030 -1.819 1.00 98.75 96 HIS A CA 1
ATOM 761 C C . HIS A 1 96 ? -2.416 6.279 -3.336 1.00 98.75 96 HIS A C 1
ATOM 763 O O . HIS A 1 96 ? -1.777 5.532 -4.077 1.00 98.75 96 HIS A O 1
ATOM 769 N N . ALA A 1 97 ? -3.061 7.348 -3.815 1.00 98.69 97 ALA A N 1
ATOM 770 C CA . ALA A 1 97 ? -3.002 7.736 -5.222 1.00 98.69 97 ALA A CA 1
ATOM 771 C C . ALA A 1 97 ? -1.577 8.131 -5.649 1.00 98.69 97 ALA A C 1
ATOM 773 O O . ALA A 1 97 ? -1.117 7.698 -6.710 1.00 98.69 97 ALA A O 1
ATOM 774 N N . HIS A 1 98 ? -0.857 8.881 -4.810 1.00 98.75 98 HIS A N 1
ATOM 775 C CA . HIS A 1 98 ? 0.552 9.208 -5.038 1.00 98.75 98 HIS A CA 1
ATOM 776 C C . HIS A 1 98 ? 1.440 7.960 -5.047 1.00 98.75 98 HIS A C 1
ATOM 778 O O . HIS A 1 98 ? 2.246 7.803 -5.963 1.00 98.75 98 HIS A O 1
ATOM 784 N N . LEU A 1 99 ? 1.239 7.032 -4.106 1.00 98.75 99 LEU A N 1
ATOM 785 C CA . LEU A 1 99 ? 1.958 5.757 -4.056 1.00 98.75 99 LEU A CA 1
ATOM 786 C C . LEU A 1 99 ? 1.762 4.948 -5.349 1.00 98.75 99 LEU A C 1
ATOM 788 O O . LEU A 1 99 ? 2.728 4.467 -5.938 1.00 98.75 99 LEU A O 1
ATOM 792 N N . LEU A 1 100 ? 0.521 4.842 -5.835 1.00 98.62 100 LEU A N 1
ATOM 793 C CA . LEU A 1 100 ? 0.212 4.165 -7.098 1.00 98.62 100 LEU A CA 1
ATOM 794 C C . LEU A 1 100 ? 0.831 4.876 -8.310 1.00 98.62 100 LEU A C 1
ATOM 796 O O . LEU A 1 100 ? 1.257 4.217 -9.259 1.00 98.62 100 LEU A O 1
ATOM 800 N N . ALA A 1 101 ? 0.860 6.210 -8.318 1.00 98.69 101 ALA A N 1
ATOM 801 C CA . ALA A 1 101 ? 1.496 6.979 -9.384 1.00 98.69 101 ALA A CA 1
ATOM 802 C C . ALA A 1 101 ? 3.018 6.761 -9.401 1.00 98.69 101 ALA A C 1
ATOM 804 O O . ALA A 1 101 ? 3.579 6.490 -10.463 1.00 98.69 101 ALA A O 1
ATOM 805 N N . GLN A 1 102 ? 3.665 6.798 -8.235 1.00 98.56 102 GLN A N 1
ATOM 806 C CA . GLN A 1 102 ? 5.093 6.525 -8.084 1.00 98.56 102 GLN A CA 1
ATOM 807 C C . GLN A 1 102 ? 5.442 5.093 -8.507 1.00 98.56 102 GLN A C 1
ATOM 809 O O . GLN A 1 102 ? 6.411 4.891 -9.238 1.00 98.56 102 GLN A O 1
ATOM 814 N N . ASP A 1 103 ? 4.632 4.104 -8.126 1.00 98.44 103 ASP A N 1
ATOM 815 C CA . ASP A 1 103 ? 4.800 2.717 -8.565 1.00 98.44 103 ASP A CA 1
ATOM 816 C C . ASP A 1 103 ? 4.711 2.590 -10.094 1.00 98.44 103 ASP A C 1
ATOM 818 O O . ASP A 1 103 ? 5.569 1.975 -10.727 1.00 98.44 103 ASP A O 1
ATOM 822 N N . LYS A 1 104 ? 3.725 3.242 -10.725 1.00 98.31 104 LYS A N 1
ATOM 823 C CA . LYS A 1 104 ? 3.576 3.243 -12.191 1.00 98.31 104 LYS A CA 1
ATOM 824 C C . LYS A 1 104 ? 4.763 3.876 -12.917 1.00 98.31 104 LYS A C 1
ATOM 826 O O . LYS A 1 104 ? 5.047 3.464 -14.043 1.00 98.31 104 LYS A O 1
ATOM 831 N N . GLN A 1 105 ? 5.418 4.862 -12.307 1.00 98.44 105 GLN A N 1
ATOM 832 C CA . GLN A 1 105 ? 6.615 5.510 -12.847 1.00 98.44 105 GLN A CA 1
ATOM 833 C C . GLN A 1 105 ? 7.873 4.641 -12.668 1.00 98.44 105 GLN A C 1
ATOM 835 O O . GLN A 1 105 ? 8.755 4.666 -13.521 1.00 98.44 105 GLN A O 1
ATOM 840 N N . ASN A 1 106 ? 7.931 3.811 -11.621 1.00 98.12 106 ASN A N 1
ATOM 841 C CA . ASN A 1 106 ? 9.110 3.024 -11.242 1.00 98.12 106 ASN A CA 1
ATOM 842 C C . ASN A 1 106 ? 8.881 1.512 -11.408 1.00 98.12 106 ASN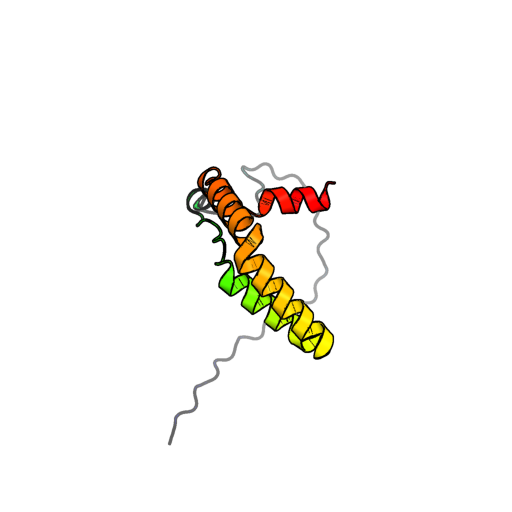 A C 1
ATOM 844 O O . ASN A 1 106 ? 8.961 0.734 -10.460 1.00 98.12 106 ASN A O 1
ATOM 848 N N . LYS A 1 107 ? 8.600 1.065 -12.640 1.00 97.31 107 LYS A N 1
ATOM 849 C CA . LYS A 1 107 ? 8.221 -0.339 -12.912 1.00 97.31 107 LYS A CA 1
ATOM 850 C C . LYS A 1 107 ? 9.343 -1.368 -12.757 1.00 97.31 107 LYS A C 1
ATOM 852 O O . LYS A 1 107 ? 9.035 -2.548 -12.634 1.00 97.31 107 LYS A O 1
ATOM 857 N N . HIS A 1 108 ? 10.597 -0.924 -12.786 1.00 97.50 108 HIS A N 1
ATOM 858 C CA . HIS A 1 108 ? 11.796 -1.762 -12.686 1.00 97.50 108 HIS A CA 1
ATOM 859 C C . HIS A 1 108 ? 12.140 -2.160 -11.237 1.00 97.50 108 HIS A C 1
ATOM 861 O O . HIS A 1 108 ? 13.105 -2.881 -11.011 1.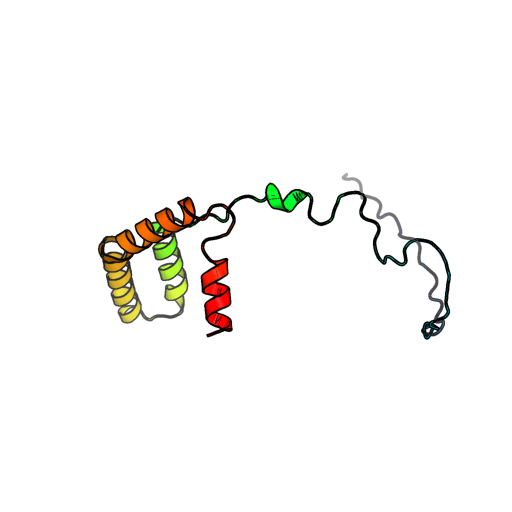00 97.50 108 HIS A O 1
ATOM 867 N N . THR A 1 109 ? 11.381 -1.672 -10.254 1.00 98.00 109 THR A N 1
ATOM 868 C CA . THR A 1 109 ? 11.555 -1.969 -8.829 1.00 98.00 109 THR A CA 1
ATOM 869 C C . THR A 1 109 ? 10.189 -2.165 -8.160 1.00 98.00 109 THR A C 1
ATOM 871 O O . THR A 1 109 ? 9.147 -2.162 -8.822 1.00 98.00 109 THR A O 1
ATOM 874 N N . SER A 1 110 ? 10.183 -2.364 -6.843 1.00 98.31 110 SER A N 1
ATOM 875 C CA . SER A 1 110 ? 8.970 -2.430 -6.026 1.00 98.31 110 SER A CA 1
ATOM 876 C C . SER A 1 110 ? 8.812 -1.175 -5.170 1.00 98.31 110 SER A C 1
ATOM 878 O O . SER A 1 110 ? 9.799 -0.562 -4.762 1.00 98.31 110 SER A O 1
ATOM 880 N N . TYR A 1 111 ? 7.564 -0.828 -4.844 1.00 98.44 111 TYR A N 1
ATOM 881 C CA . TYR A 1 111 ? 7.234 0.355 -4.040 1.00 98.44 111 TYR A CA 1
ATOM 882 C C . TYR A 1 111 ? 7.891 0.374 -2.646 1.00 98.44 111 TYR A C 1
ATOM 884 O O . TYR A 1 111 ? 8.003 1.439 -2.045 1.00 98.44 111 TYR A O 1
ATOM 892 N N . ILE A 1 112 ? 8.292 -0.791 -2.120 1.00 98.25 112 ILE A N 1
ATOM 893 C CA . ILE A 1 112 ? 8.783 -0.938 -0.745 1.00 98.25 112 ILE A CA 1
ATOM 894 C C . ILE A 1 112 ? 10.305 -1.020 -0.646 1.00 98.25 112 ILE A C 1
ATOM 896 O O . ILE A 1 112 ? 10.847 -0.682 0.398 1.00 98.25 112 ILE A O 1
ATOM 900 N N . SER A 1 113 ? 11.011 -1.437 -1.704 1.00 97.88 113 SER A N 1
ATOM 901 C CA . SER A 1 113 ? 12.447 -1.734 -1.606 1.00 97.88 113 SER A CA 1
ATOM 902 C C . SER A 1 113 ? 13.270 -0.535 -1.131 1.00 97.88 113 SER A C 1
ATOM 904 O O . SER A 1 113 ? 14.070 -0.696 -0.220 1.00 97.88 113 SER A O 1
ATOM 906 N N . GLY A 1 114 ? 13.071 0.645 -1.727 1.00 97.81 114 GLY A N 1
ATOM 907 C CA . GLY A 1 114 ? 13.790 1.869 -1.349 1.00 97.81 114 GLY A CA 1
ATOM 908 C C . GLY A 1 114 ? 13.511 2.287 0.098 1.00 97.81 114 GLY A C 1
ATOM 909 O O . GLY A 1 114 ? 14.431 2.233 0.908 1.00 97.81 114 GLY A O 1
ATOM 910 N N . PRO A 1 115 ? 12.244 2.577 0.464 1.00 98.06 115 PRO A N 1
ATOM 911 C CA . PRO A 1 115 ? 11.890 2.951 1.835 1.00 98.06 115 PRO A CA 1
ATOM 912 C C . PRO A 1 115 ? 12.335 1.936 2.895 1.00 98.06 115 PRO A C 1
ATOM 914 O O . PRO A 1 115 ? 12.683 2.315 4.010 1.00 98.06 115 PRO A O 1
ATOM 917 N N . TRP A 1 116 ? 12.328 0.641 2.561 1.00 98.00 116 TRP A N 1
ATOM 918 C CA . TRP A 1 116 ? 12.791 -0.406 3.467 1.00 98.00 116 TRP A CA 1
ATOM 919 C C . TRP A 1 116 ? 14.302 -0.351 3.687 1.00 98.00 116 TRP A C 1
ATOM 921 O O . TRP A 1 116 ? 14.738 -0.515 4.819 1.00 98.00 116 TRP A O 1
ATOM 931 N N . PHE A 1 117 ? 15.102 -0.099 2.644 1.00 98.12 117 PHE A N 1
ATOM 932 C CA . PHE A 1 117 ? 16.539 0.137 2.806 1.00 98.12 117 PHE A CA 1
ATOM 933 C C . PHE A 1 117 ? 16.814 1.411 3.601 1.00 98.12 117 PHE A C 1
ATOM 935 O O . PHE A 1 117 ? 17.619 1.365 4.529 1.00 98.12 117 PHE A O 1
ATOM 942 N N . ASP A 1 118 ? 16.118 2.503 3.282 1.00 97.62 118 ASP A N 1
ATOM 943 C CA . ASP A 1 118 ? 16.285 3.785 3.969 1.00 97.62 118 ASP A CA 1
ATOM 944 C C . ASP A 1 118 ? 16.048 3.626 5.477 1.00 97.62 118 ASP A C 1
ATOM 946 O O . ASP A 1 118 ? 16.901 4.010 6.266 1.00 97.62 118 ASP A O 1
ATOM 950 N N . MET A 1 119 ? 14.981 2.925 5.884 1.00 97.56 119 MET A N 1
ATOM 951 C CA . MET A 1 119 ? 14.676 2.637 7.296 1.00 97.56 119 MET A CA 1
ATOM 952 C C . MET A 1 119 ? 15.837 1.990 8.078 1.00 97.56 119 MET A C 1
ATOM 954 O O . MET A 1 119 ? 15.917 2.167 9.291 1.00 97.56 119 MET A O 1
ATOM 958 N N . TYR A 1 120 ? 16.706 1.210 7.427 1.00 95.56 120 TYR A N 1
ATOM 959 C CA . TYR A 1 120 ? 17.856 0.572 8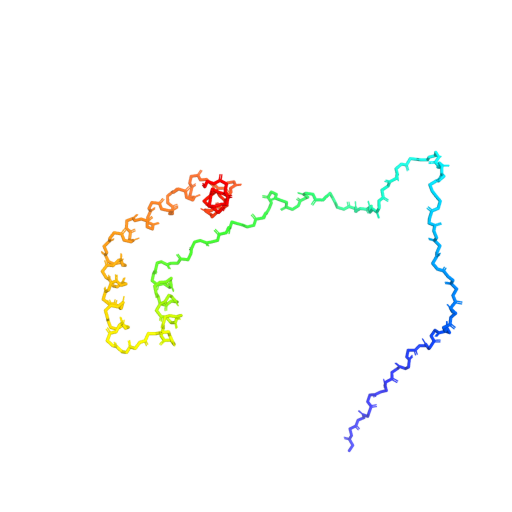.084 1.00 95.56 120 TYR A CA 1
ATOM 960 C C . TYR A 1 120 ? 19.161 1.359 7.954 1.00 95.56 120 TYR A C 1
ATOM 962 O O . TYR A 1 120 ? 20.111 1.064 8.679 1.00 95.56 120 TYR A O 1
ATOM 970 N N . LEU A 1 121 ? 19.244 2.299 7.013 1.00 95.88 121 LEU A N 1
ATOM 971 C CA . LEU A 1 121 ? 20.475 3.022 6.688 1.00 95.88 121 LEU A CA 1
ATOM 972 C C . LEU A 1 121 ? 20.474 4.479 7.167 1.00 95.88 121 LEU A C 1
ATOM 974 O O . LEU A 1 121 ? 21.534 5.106 7.147 1.00 95.88 121 LEU A O 1
ATOM 978 N N . THR A 1 122 ? 19.325 5.006 7.597 1.00 90.00 122 THR A N 1
ATOM 979 C CA . THR A 1 122 ? 19.160 6.354 8.167 1.00 90.00 122 THR A CA 1
ATOM 980 C C . THR A 1 122 ? 18.714 6.287 9.616 1.00 90.00 122 THR A C 1
ATOM 982 O O . THR A 1 122 ? 19.289 7.030 10.439 1.00 90.00 122 THR A O 1
#